Protein AF-A0AAW4I255-F1 (afdb_monomer)

Solvent-accessible surface area (backbone atoms only — not comparable to full-atom values): 3998 Å² total; per-residue (Å²): 134,86,78,74,87,76,57,45,12,76,86,78,63,46,65,71,26,57,96,90,45,64,47,22,82,83,54,40,61,60,35,38,76,67,67,75,46,78,75,79,79,67,89,80,79,84,74,82,73,79,80,78,70,88,81,89,126

Sequence (57 aa):
MSTSPRVVCVCCQVTEVAWYALTCDGCRPTLEAAGLIEPGASDASADQRIQIGPTDI

Secondary structure (DSSP, 8-state):
---PPPP--TTT--S---TT-SS-TTTHHHHHHTTSSPPP--S--S-----------

pLDDT: mean 77.48, std 14.13, range [47.06, 93.12]

Structure (mmCIF, N/CA/C/O backbone):
data_AF-A0AAW4I255-F1
#
_entry.id   AF-A0AAW4I255-F1
#
loop_
_atom_site.group_PDB
_atom_site.id
_atom_site.type_symbol
_atom_site.label_atom_id
_atom_site.label_alt_id
_atom_site.label_comp_id
_atom_site.label_asym_id
_atom_site.label_entity_id
_atom_site.label_seq_id
_atom_site.pdbx_PDB_ins_code
_atom_site.Cartn_x
_atom_site.Cartn_y
_atom_site.Cartn_z
_atom_site.occupancy
_atom_site.B_iso_or_equiv
_atom_site.auth_seq_id
_atom_site.auth_comp_id
_atom_site.auth_asym_id
_atom_site.auth_atom_id
_atom_site.pdbx_PDB_model_num
ATOM 1 N N . MET A 1 1 ? 20.941 -19.505 -12.968 1.00 54.31 1 MET A N 1
ATOM 2 C CA . MET A 1 1 ? 19.514 -19.157 -13.138 1.00 54.31 1 MET A CA 1
ATOM 3 C C . MET A 1 1 ? 19.337 -17.733 -12.650 1.00 54.31 1 MET A C 1
ATOM 5 O O . MET A 1 1 ? 19.619 -17.485 -11.488 1.00 54.31 1 MET A O 1
ATOM 9 N N . SER A 1 2 ? 18.990 -16.799 -13.537 1.00 63.50 2 SER A N 1
ATOM 10 C CA . SER A 1 2 ? 18.701 -15.418 -13.140 1.00 63.50 2 SER A CA 1
ATOM 11 C C . SER A 1 2 ? 17.238 -15.370 -12.710 1.00 63.50 2 SER A C 1
ATOM 13 O O . SER A 1 2 ? 16.347 -15.513 -13.546 1.00 63.50 2 SER A O 1
ATOM 15 N N . THR A 1 3 ? 16.980 -15.296 -11.408 1.00 71.31 3 THR A N 1
ATOM 16 C CA . THR A 1 3 ? 15.618 -15.123 -10.901 1.00 71.31 3 THR A CA 1
ATOM 17 C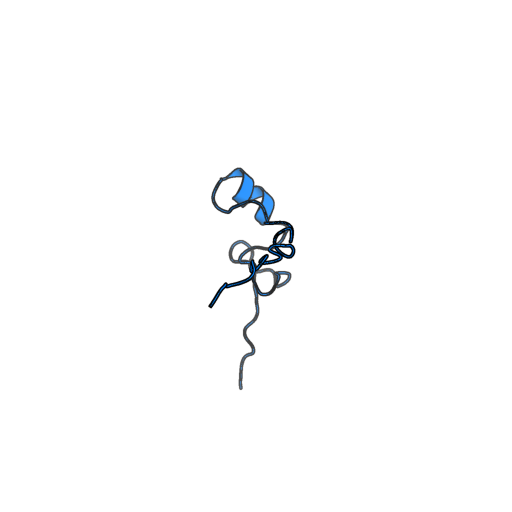 C . THR A 1 3 ? 15.229 -13.678 -11.162 1.00 71.31 3 THR A C 1
ATOM 19 O O . THR A 1 3 ? 15.743 -12.780 -10.499 1.00 71.31 3 THR A O 1
ATOM 22 N N . SER A 1 4 ? 14.359 -13.440 -12.145 1.00 70.00 4 SER A N 1
ATOM 23 C CA . SER A 1 4 ? 13.800 -12.105 -12.351 1.00 70.00 4 SER A CA 1
ATOM 24 C C . SER A 1 4 ? 13.124 -11.638 -11.056 1.00 70.00 4 SER A C 1
ATOM 26 O O . SER A 1 4 ? 12.374 -12.423 -10.460 1.00 70.00 4 SER A O 1
ATOM 28 N N . PRO A 1 5 ? 13.380 -10.400 -10.597 1.00 73.19 5 PRO A N 1
ATOM 29 C CA . PRO A 1 5 ? 12.752 -9.882 -9.391 1.00 73.19 5 PRO A CA 1
ATOM 30 C C . PRO A 1 5 ? 11.233 -9.879 -9.580 1.00 73.19 5 PRO A C 1
ATOM 32 O O . PRO A 1 5 ? 10.719 -9.348 -10.564 1.00 73.19 5 PRO A O 1
ATOM 35 N N . ARG A 1 6 ? 10.516 -10.519 -8.652 1.00 78.44 6 ARG A N 1
ATOM 36 C CA . ARG A 1 6 ? 9.052 -10.472 -8.602 1.00 78.44 6 ARG A CA 1
ATOM 37 C C . ARG A 1 6 ? 8.654 -9.280 -7.748 1.00 78.44 6 ARG A C 1
ATOM 39 O O . ARG A 1 6 ? 9.064 -9.203 -6.592 1.00 78.44 6 ARG A O 1
ATOM 46 N N . VAL A 1 7 ? 7.867 -8.372 -8.312 1.00 85.25 7 VAL A N 1
ATOM 47 C CA . VAL A 1 7 ? 7.257 -7.280 -7.550 1.00 85.25 7 VAL A CA 1
ATOM 48 C C . VAL A 1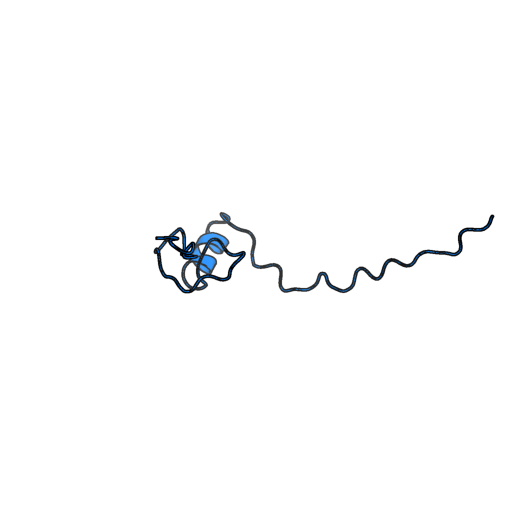 7 ? 6.058 -7.864 -6.803 1.00 85.25 7 VAL A C 1
ATOM 50 O O . VAL A 1 7 ? 5.191 -8.488 -7.413 1.00 85.25 7 VAL A O 1
ATOM 53 N N . VAL A 1 8 ? 6.057 -7.742 -5.477 1.00 91.12 8 VAL A N 1
ATOM 54 C CA . VAL A 1 8 ? 5.013 -8.291 -4.600 1.00 91.12 8 VAL A CA 1
ATOM 55 C C . VAL A 1 8 ? 4.585 -7.263 -3.567 1.00 91.12 8 VAL A C 1
ATOM 57 O O . VAL A 1 8 ? 5.370 -6.406 -3.165 1.00 91.12 8 VAL A O 1
ATOM 60 N N . CYS A 1 9 ? 3.344 -7.376 -3.101 1.00 91.62 9 CYS A N 1
ATOM 61 C CA . CYS A 1 9 ? 2.824 -6.535 -2.031 1.00 91.62 9 CYS A CA 1
ATOM 62 C C . CYS A 1 9 ? 3.536 -6.860 -0.721 1.00 91.62 9 CYS A C 1
ATOM 64 O O . CYS A 1 9 ? 3.545 -8.015 -0.296 1.00 91.62 9 CYS A O 1
ATOM 66 N N . VAL A 1 10 ? 4.060 -5.847 -0.032 1.00 90.06 10 VAL A N 1
ATOM 67 C CA . VAL A 1 10 ? 4.736 -6.044 1.260 1.00 90.06 10 VAL A CA 1
ATOM 68 C C . VAL A 1 10 ? 3.793 -6.570 2.352 1.00 90.06 10 VAL A C 1
ATOM 70 O O . VAL A 1 10 ? 4.232 -7.255 3.269 1.00 90.06 10 VAL A O 1
ATOM 73 N N . CYS A 1 11 ? 2.489 -6.296 2.243 1.00 91.44 11 CYS A N 1
ATOM 74 C CA . CYS A 1 11 ? 1.507 -6.675 3.261 1.00 91.44 11 CYS A CA 1
ATOM 75 C C . CYS A 1 11 ? 0.963 -8.095 3.079 1.00 91.44 11 CYS A C 1
ATOM 77 O O . CYS A 1 11 ? 0.847 -8.836 4.049 1.00 91.44 11 CYS A O 1
ATOM 79 N N . CYS A 1 12 ? 0.603 -8.473 1.850 1.00 93.12 12 CYS A N 1
ATOM 80 C CA . CYS A 1 12 ? -0.104 -9.729 1.571 1.00 93.12 12 CYS A CA 1
ATOM 81 C C . CYS A 1 12 ? 0.588 -10.627 0.534 1.00 93.12 12 CYS A C 1
ATOM 83 O O . CYS A 1 12 ? 0.071 -11.692 0.215 1.00 93.12 12 CYS A O 1
ATOM 85 N N . GLN A 1 13 ? 1.750 -10.217 0.016 1.00 92.44 13 GLN A N 1
ATOM 86 C CA . GLN A 1 13 ? 2.599 -10.982 -0.908 1.00 92.44 13 GLN A CA 1
ATOM 87 C C . GLN A 1 13 ? 1.960 -11.357 -2.258 1.00 92.44 13 GLN A C 1
ATOM 89 O O . GLN A 1 13 ? 2.516 -12.165 -3.002 1.00 92.44 13 GLN A O 1
ATOM 94 N N . VAL A 1 14 ? 0.828 -10.746 -2.623 1.00 92.06 14 VAL A N 1
ATOM 95 C CA . VAL A 1 14 ? 0.258 -10.887 -3.973 1.00 92.06 14 VAL A CA 1
ATOM 96 C C . VAL A 1 14 ? 1.173 -10.243 -5.016 1.00 92.06 14 VAL A C 1
ATOM 98 O O . VAL A 1 14 ? 1.880 -9.280 -4.722 1.00 92.06 14 VAL A O 1
ATOM 101 N N . THR A 1 15 ? 1.153 -10.772 -6.238 1.00 86.19 15 THR A N 1
ATOM 102 C CA . THR A 1 15 ? 1.994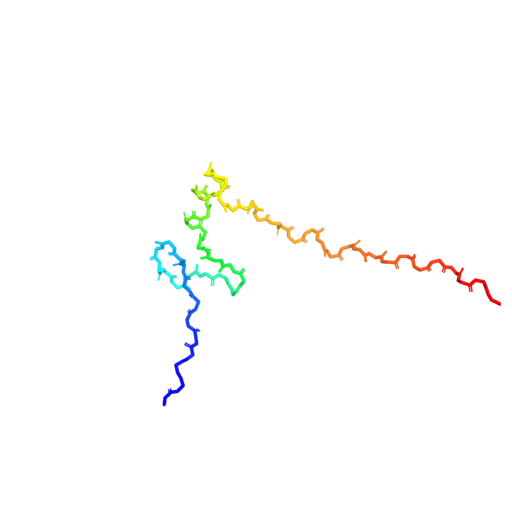 -10.311 -7.362 1.00 86.19 15 THR A CA 1
ATOM 103 C C . THR A 1 15 ? 1.376 -9.160 -8.161 1.00 86.19 15 THR A C 1
ATOM 105 O O . THR A 1 15 ? 2.014 -8.618 -9.058 1.00 86.19 15 THR A O 1
ATOM 108 N N . GLU 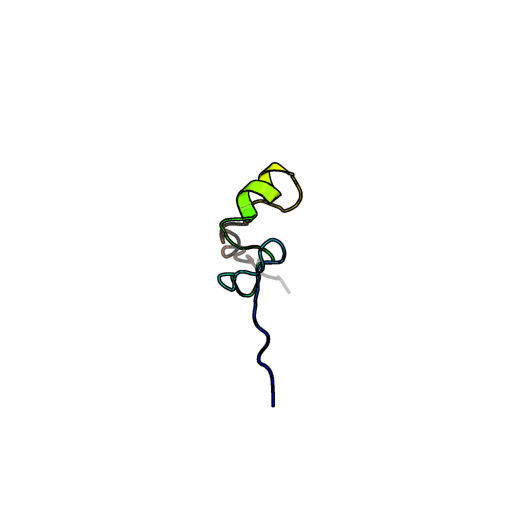A 1 16 ? 0.155 -8.753 -7.821 1.00 81.75 16 GLU A N 1
ATOM 109 C CA . GLU A 1 16 ? -0.572 -7.648 -8.453 1.00 81.75 16 GLU A CA 1
ATOM 110 C C . GLU A 1 16 ? -0.151 -6.304 -7.844 1.00 81.75 16 GLU A C 1
ATOM 112 O O . GLU A 1 16 ? -0.909 -5.652 -7.125 1.00 81.75 16 GLU A O 1
ATOM 117 N N . VAL A 1 17 ? 1.106 -5.917 -8.070 1.00 85.00 17 VAL A N 1
ATOM 118 C CA . VAL A 1 17 ? 1.664 -4.650 -7.584 1.00 85.00 17 VAL A CA 1
ATOM 119 C C . VAL A 1 17 ? 2.373 -3.927 -8.715 1.00 85.00 17 VAL A C 1
ATOM 121 O O . VAL A 1 17 ? 3.203 -4.503 -9.419 1.00 85.00 17 VAL A O 1
ATOM 124 N N . ALA A 1 18 ? 2.037 -2.649 -8.890 1.00 81.62 18 ALA A N 1
ATOM 125 C CA . ALA A 1 18 ? 2.694 -1.797 -9.869 1.00 81.62 18 ALA A CA 1
ATOM 126 C C . ALA A 1 18 ? 4.197 -1.685 -9.569 1.00 81.62 18 ALA A C 1
ATOM 128 O O . ALA A 1 18 ? 4.613 -1.685 -8.415 1.00 81.62 18 ALA A O 1
ATOM 129 N N . TRP A 1 19 ? 5.015 -1.535 -10.611 1.00 75.81 19 TRP A N 1
ATOM 130 C CA . TRP A 1 19 ? 6.483 -1.577 -10.517 1.00 75.81 19 TRP A CA 1
ATOM 131 C C . TRP A 1 19 ? 7.092 -0.597 -9.495 1.00 75.81 19 TRP A C 1
ATOM 133 O O . TRP A 1 19 ? 8.159 -0.856 -8.946 1.00 75.81 19 TRP A O 1
ATOM 143 N N . TYR A 1 20 ? 6.402 0.515 -9.227 1.00 77.94 20 TYR A N 1
ATOM 144 C CA . TYR A 1 20 ? 6.818 1.565 -8.291 1.00 77.94 20 TYR A CA 1
ATOM 145 C C . TYR A 1 20 ? 5.943 1.652 -7.033 1.00 77.94 20 TYR A C 1
ATOM 147 O O . TYR A 1 20 ? 6.048 2.609 -6.270 1.00 77.94 20 TYR A O 1
ATOM 155 N N . ALA A 1 21 ? 5.072 0.669 -6.807 1.00 79.75 21 ALA A N 1
ATOM 156 C CA . ALA A 1 21 ? 4.227 0.590 -5.625 1.00 79.75 21 ALA A CA 1
ATOM 157 C C . ALA A 1 21 ? 4.770 -0.455 -4.640 1.00 79.75 21 ALA A C 1
ATOM 159 O O . ALA A 1 21 ? 5.276 -1.503 -5.028 1.00 79.75 21 ALA A O 1
ATOM 160 N N . LEU A 1 22 ? 4.643 -0.173 -3.341 1.00 84.56 22 LEU A N 1
ATOM 161 C CA . LEU A 1 22 ? 5.004 -1.116 -2.272 1.00 84.56 22 LEU A CA 1
ATOM 162 C C . LEU A 1 22 ? 3.845 -2.054 -1.900 1.00 84.56 22 LEU A C 1
ATOM 164 O O . LEU A 1 22 ? 4.041 -3.085 -1.254 1.00 84.56 22 LEU A O 1
ATOM 168 N N . THR A 1 23 ? 2.619 -1.669 -2.250 1.00 90.81 23 THR A N 1
ATOM 169 C CA . THR A 1 23 ? 1.382 -2.288 -1.770 1.00 90.81 23 THR A CA 1
ATOM 170 C C . THR A 1 23 ? 0.422 -2.481 -2.937 1.00 90.81 23 THR A C 1
ATOM 172 O O . THR A 1 23 ? 0.437 -1.703 -3.889 1.00 90.81 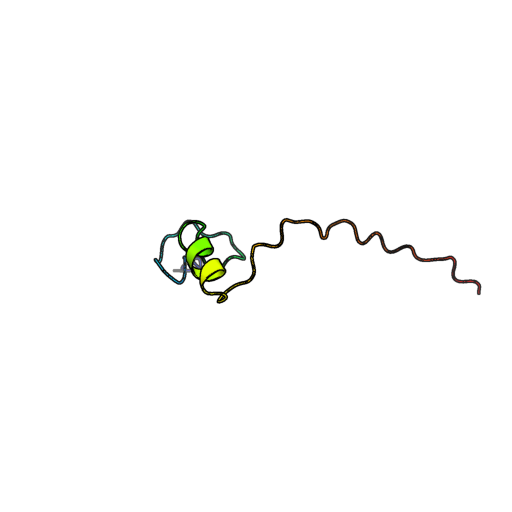23 THR A O 1
ATOM 175 N N . CYS A 1 24 ? -0.384 -3.542 -2.889 1.00 91.50 24 CYS A N 1
ATOM 176 C CA . CYS A 1 24 ? -1.461 -3.747 -3.854 1.00 91.50 24 CYS A CA 1
ATOM 177 C C . CYS A 1 24 ? -2.657 -2.839 -3.540 1.00 91.50 24 CYS A C 1
ATOM 179 O O . CYS A 1 24 ? -2.821 -2.383 -2.402 1.00 91.50 24 CYS A O 1
ATOM 181 N N . ASP A 1 25 ? -3.546 -2.667 -4.517 1.00 89.44 25 ASP A N 1
ATOM 182 C CA . ASP A 1 25 ? -4.743 -1.826 -4.385 1.00 89.44 25 ASP A CA 1
ATOM 183 C C . ASP A 1 25 ? -5.695 -2.288 -3.270 1.00 89.44 25 ASP A C 1
ATOM 185 O O . ASP A 1 25 ? -6.436 -1.482 -2.717 1.00 89.44 25 ASP A O 1
ATOM 189 N N . GLY A 1 26 ? -5.638 -3.566 -2.877 1.00 91.19 26 GLY A N 1
ATOM 190 C CA . GLY A 1 26 ? -6.411 -4.086 -1.746 1.00 91.19 26 GLY A CA 1
ATOM 191 C C . GLY A 1 26 ? -5.875 -3.664 -0.372 1.00 91.19 26 GLY A C 1
ATOM 192 O O . GLY A 1 26 ? -6.657 -3.417 0.541 1.00 91.19 26 GLY A O 1
ATOM 193 N N . CYS A 1 27 ? -4.552 -3.568 -0.203 1.00 92.31 27 CYS A N 1
ATOM 194 C CA . CYS A 1 27 ? -3.933 -3.194 1.079 1.00 92.31 27 CYS A CA 1
ATOM 195 C C . CYS A 1 27 ? -3.779 -1.681 1.242 1.00 92.31 27 CYS A C 1
ATOM 197 O O . CYS A 1 27 ? -3.785 -1.168 2.362 1.00 92.31 27 CYS A O 1
ATOM 199 N N . ARG A 1 28 ? -3.650 -0.972 0.121 1.00 90.56 28 ARG A N 1
ATOM 200 C CA . ARG A 1 28 ? -3.492 0.476 0.055 1.00 90.56 28 ARG A CA 1
ATOM 201 C C . ARG A 1 28 ? -4.508 1.272 0.896 1.00 90.56 28 ARG A C 1
ATOM 203 O O . ARG A 1 28 ? -4.045 2.040 1.736 1.00 90.56 28 ARG A O 1
ATOM 210 N N . PRO A 1 29 ? -5.839 1.084 0.783 1.00 91.00 29 PRO A N 1
ATOM 211 C CA . PRO A 1 29 ? -6.806 1.907 1.518 1.00 91.00 29 PRO A CA 1
ATOM 212 C C . PRO A 1 29 ? -6.679 1.766 3.039 1.00 91.00 29 PRO A C 1
ATOM 214 O O . PRO A 1 29 ? -6.871 2.732 3.773 1.00 91.00 29 PRO A O 1
ATOM 217 N N . THR A 1 30 ? -6.318 0.581 3.536 1.00 92.62 30 THR A N 1
ATOM 218 C CA . THR A 1 30 ? -6.089 0.368 4.972 1.00 92.62 30 THR A CA 1
ATOM 219 C C . THR A 1 30 ? -4.851 1.115 5.460 1.00 92.62 30 THR A C 1
ATOM 221 O O . THR A 1 30 ? -4.864 1.675 6.553 1.00 92.62 30 THR A O 1
ATOM 224 N N . LEU A 1 31 ? -3.788 1.148 4.656 1.00 90.81 31 LEU A N 1
ATOM 225 C CA . LEU A 1 31 ? -2.556 1.861 4.991 1.00 90.81 31 LEU A CA 1
ATOM 226 C C . LEU A 1 31 ? -2.724 3.380 4.896 1.00 90.81 31 LEU A C 1
ATOM 228 O O . LEU A 1 31 ? -2.196 4.093 5.746 1.00 90.81 31 LEU A O 1
ATOM 232 N N . GLU A 1 32 ? -3.484 3.864 3.912 1.00 91.56 32 GLU A N 1
ATOM 233 C CA . GLU A 1 32 ? -3.872 5.275 3.797 1.00 91.56 32 GLU A CA 1
ATOM 234 C C . GLU A 1 32 ? -4.718 5.703 5.007 1.00 91.56 32 GLU A C 1
ATOM 236 O O . GLU A 1 32 ? -4.412 6.705 5.649 1.00 91.56 32 GLU A O 1
ATOM 241 N N . ALA A 1 33 ? -5.716 4.902 5.402 1.00 90.69 33 ALA A N 1
ATOM 242 C CA . ALA A 1 33 ? -6.537 5.165 6.588 1.00 90.69 33 ALA A CA 1
ATOM 243 C C . ALA A 1 33 ? -5.733 5.139 7.901 1.00 90.69 33 ALA A C 1
ATOM 245 O O . ALA A 1 33 ? -6.069 5.845 8.850 1.00 90.69 33 ALA A O 1
ATOM 246 N N . ALA A 1 34 ? -4.664 4.340 7.955 1.00 92.69 34 ALA A N 1
ATOM 247 C CA . ALA A 1 34 ? -3.731 4.301 9.076 1.00 92.69 34 ALA A CA 1
ATOM 248 C C . ALA A 1 34 ? -2.693 5.442 9.053 1.00 92.69 34 ALA A C 1
ATOM 250 O O . ALA A 1 34 ? -1.909 5.558 9.994 1.00 92.69 34 ALA A O 1
ATOM 251 N N . GLY A 1 35 ? -2.653 6.261 7.994 1.00 90.62 35 GLY A N 1
ATOM 252 C CA . GLY A 1 35 ? -1.657 7.321 7.817 1.00 90.62 35 GLY A CA 1
ATOM 253 C C . GLY A 1 35 ? -0.232 6.803 7.594 1.00 90.62 35 GLY A C 1
ATOM 254 O O . GLY A 1 35 ? 0.728 7.516 7.872 1.00 90.62 35 GLY A O 1
ATOM 255 N N . LEU A 1 36 ? -0.078 5.555 7.136 1.00 89.19 36 LEU A N 1
ATOM 256 C CA . LEU A 1 36 ? 1.224 4.910 6.924 1.00 89.19 36 LEU A CA 1
ATOM 257 C C . LEU A 1 36 ? 1.822 5.205 5.546 1.00 89.19 36 LEU A C 1
ATOM 259 O O . LEU A 1 36 ? 3.032 5.089 5.366 1.00 89.19 36 LEU A O 1
ATOM 263 N N . ILE A 1 37 ? 0.978 5.552 4.575 1.00 86.50 37 ILE A N 1
ATOM 264 C CA . ILE A 1 37 ? 1.372 5.934 3.219 1.00 86.50 37 ILE A CA 1
ATOM 265 C C . ILE A 1 37 ? 0.540 7.128 2.767 1.00 86.50 37 ILE A C 1
ATOM 267 O O . ILE A 1 37 ? -0.593 7.307 3.218 1.00 86.50 37 ILE A O 1
ATOM 271 N N . GLU A 1 38 ? 1.093 7.921 1.855 1.00 82.75 38 GLU A N 1
ATOM 272 C CA . GLU A 1 38 ? 0.330 8.997 1.235 1.00 82.75 38 GLU A CA 1
ATOM 273 C C . GLU A 1 38 ? -0.679 8.442 0.220 1.00 82.75 38 GLU A C 1
ATOM 275 O O . GLU A 1 38 ? -0.373 7.473 -0.495 1.00 82.75 38 GLU A O 1
ATOM 280 N N . PRO A 1 39 ? -1.874 9.056 0.128 1.00 73.56 39 PRO A N 1
ATOM 281 C CA . PRO A 1 39 ? -2.811 8.748 -0.933 1.00 73.56 39 PRO A CA 1
ATOM 282 C C . PRO A 1 39 ? -2.133 8.964 -2.278 1.00 73.56 39 PRO A C 1
ATOM 284 O O . PRO A 1 39 ? -1.350 9.897 -2.457 1.00 7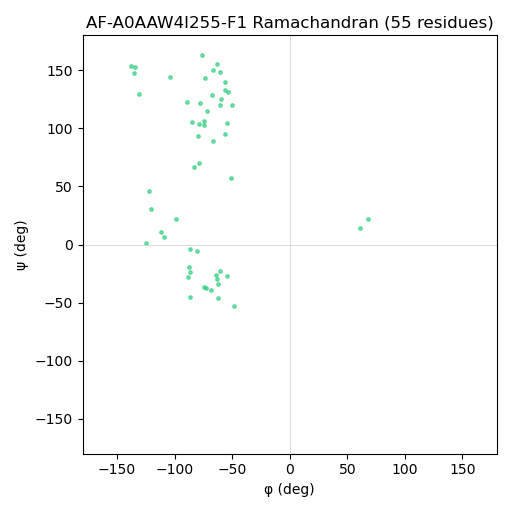3.56 39 PRO A O 1
ATOM 287 N N . GLY A 1 40 ? -2.401 8.067 -3.222 1.00 69.38 40 GLY A N 1
ATOM 288 C CA . GLY A 1 40 ? -1.735 8.101 -4.518 1.00 69.38 40 GLY A CA 1
ATOM 289 C C . GLY A 1 40 ? -1.790 9.464 -5.159 1.00 69.38 40 GLY A C 1
ATOM 290 O O . GLY A 1 40 ? -2.879 9.954 -5.453 1.00 69.38 40 GLY A O 1
ATOM 291 N N . ALA A 1 41 ? -0.609 10.028 -5.415 1.00 58.03 41 ALA A N 1
ATOM 292 C CA . ALA A 1 41 ? -0.453 11.098 -6.374 1.00 58.03 41 ALA A CA 1
ATOM 293 C C . ALA A 1 41 ? -1.005 10.571 -7.703 1.00 58.03 41 ALA A C 1
ATOM 295 O O . ALA A 1 41 ? -0.339 9.841 -8.432 1.00 58.03 41 ALA A O 1
ATOM 296 N N . SER A 1 42 ? -2.273 10.878 -7.974 1.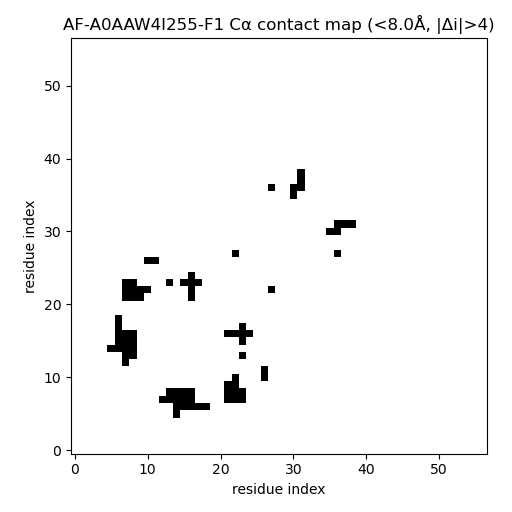00 52.00 42 SER A N 1
ATOM 297 C CA . SER A 1 42 ? -2.797 10.838 -9.330 1.00 52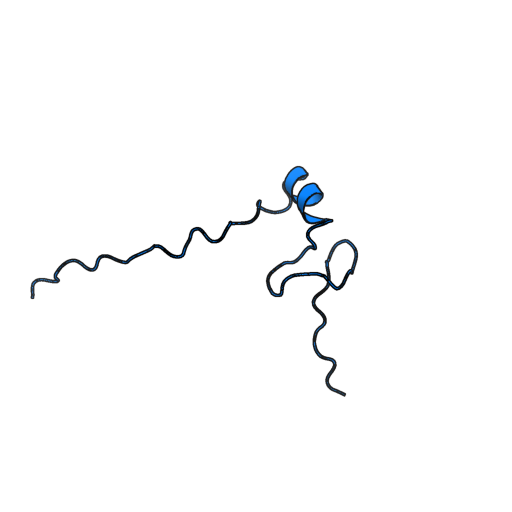.00 42 SER A CA 1
ATOM 298 C C . SER A 1 42 ? -1.850 11.706 -10.147 1.00 52.00 42 SER A C 1
ATOM 300 O O . SER A 1 42 ? -1.507 12.785 -9.672 1.00 52.00 42 SER A O 1
ATOM 302 N N . ASP A 1 43 ? -1.391 11.204 -11.290 1.00 51.06 43 ASP A N 1
ATOM 303 C CA . ASP A 1 43 ? -0.409 11.759 -12.238 1.00 51.06 43 ASP A CA 1
ATOM 304 C C . ASP A 1 43 ? -0.695 13.218 -12.693 1.00 51.06 43 ASP A C 1
ATOM 306 O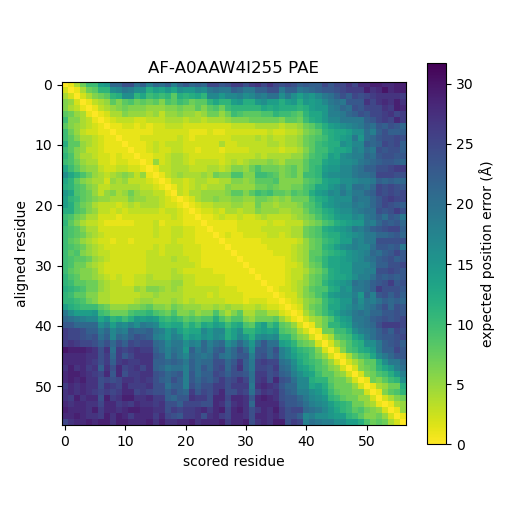 O . ASP A 1 43 ? -0.850 13.534 -13.868 1.00 51.06 43 ASP A O 1
ATOM 310 N N . ALA A 1 44 ? -0.791 14.158 -11.758 1.00 47.06 44 ALA A N 1
ATOM 311 C CA . ALA A 1 44 ? -1.089 15.570 -11.967 1.00 47.06 44 ALA A CA 1
ATOM 312 C C . ALA A 1 44 ? 0.194 16.415 -11.961 1.00 47.06 44 ALA A C 1
ATOM 314 O O . ALA A 1 44 ? 0.154 17.616 -11.713 1.00 47.06 44 ALA A O 1
ATOM 315 N N . SER A 1 45 ? 1.346 15.790 -12.224 1.00 47.94 45 SER A N 1
ATOM 316 C CA . SER A 1 45 ? 2.646 16.461 -12.290 1.00 47.94 45 SER A CA 1
ATOM 317 C C . SER A 1 45 ? 3.315 16.244 -13.650 1.00 47.94 45 SER A C 1
ATOM 319 O O . SER A 1 45 ? 4.492 15.915 -13.739 1.00 47.94 45 SER A O 1
ATOM 321 N N . ALA A 1 46 ? 2.548 16.417 -14.730 1.00 50.56 46 ALA A N 1
ATOM 322 C CA . ALA A 1 46 ? 3.071 16.489 -16.098 1.00 50.56 46 ALA A CA 1
ATOM 323 C C . ALA A 1 46 ? 2.978 17.903 -16.712 1.00 50.56 46 ALA A C 1
ATOM 325 O O . ALA A 1 46 ? 3.302 18.071 -17.883 1.00 50.56 46 ALA A O 1
ATOM 326 N N . ASP A 1 47 ? 2.578 18.926 -15.941 1.00 52.84 47 ASP A N 1
ATOM 327 C CA . ASP A 1 47 ? 2.392 20.301 -16.447 1.00 52.84 47 ASP A CA 1
ATOM 328 C C . ASP A 1 47 ? 3.275 21.350 -15.742 1.00 52.84 47 ASP A C 1
ATOM 330 O O . ASP A 1 47 ? 2.935 22.525 -15.647 1.00 52.84 47 ASP A O 1
ATOM 334 N N . GLN A 1 48 ? 4.469 20.977 -15.264 1.00 58.97 48 GLN A N 1
ATOM 335 C CA . GLN A 1 48 ? 5.505 21.989 -15.003 1.00 58.97 48 GLN A CA 1
ATOM 336 C C . GLN A 1 48 ? 6.159 22.389 -16.329 1.00 58.97 48 GLN A C 1
ATOM 338 O O . GLN A 1 48 ? 7.311 22.071 -16.622 1.00 58.97 48 GLN A O 1
ATOM 343 N N . ARG A 1 49 ? 5.392 23.098 -17.163 1.00 63.59 49 ARG A N 1
ATOM 344 C CA . ARG A 1 49 ? 5.889 23.805 -18.342 1.00 63.59 49 ARG A CA 1
ATOM 345 C C . ARG A 1 49 ? 6.781 24.947 -17.858 1.00 63.59 49 ARG A C 1
ATOM 347 O O . ARG A 1 49 ? 6.307 26.052 -17.616 1.00 63.59 49 ARG A O 1
ATOM 354 N N . ILE A 1 50 ? 8.069 24.664 -17.682 1.00 66.38 50 ILE A N 1
ATOM 355 C CA . ILE A 1 50 ? 9.091 25.650 -17.314 1.00 66.38 50 ILE A CA 1
ATOM 356 C C . ILE A 1 50 ? 9.043 26.791 -18.345 1.00 66.38 50 ILE A C 1
ATOM 358 O O . ILE A 1 50 ? 9.475 26.632 -19.486 1.00 66.38 50 ILE A O 1
ATOM 362 N N . GLN A 1 51 ? 8.478 27.939 -17.964 1.00 64.38 51 GLN A N 1
ATOM 363 C CA . GLN A 1 51 ? 8.524 29.162 -18.762 1.00 64.38 51 GLN A CA 1
ATOM 364 C C . GLN A 1 51 ? 9.888 29.816 -18.546 1.00 64.38 51 GLN A C 1
ATOM 366 O O . GLN A 1 51 ? 10.093 30.564 -17.593 1.00 64.38 51 GLN A O 1
ATOM 371 N N . ILE A 1 52 ? 10.841 29.503 -19.421 1.00 72.38 52 ILE A N 1
ATOM 372 C CA . ILE A 1 52 ? 12.132 30.189 -19.460 1.00 72.38 52 ILE A CA 1
ATOM 373 C C . ILE A 1 52 ? 11.877 31.568 -20.086 1.00 72.38 52 ILE A C 1
ATOM 375 O O . ILE A 1 52 ? 11.643 31.673 -21.290 1.00 72.38 52 ILE A O 1
ATOM 379 N N . GLY A 1 53 ? 11.832 32.616 -19.260 1.00 75.12 53 GLY A N 1
ATOM 380 C CA . GLY A 1 53 ? 11.769 34.000 -19.740 1.00 75.12 53 GLY A CA 1
ATOM 381 C C . GLY A 1 53 ? 13.027 34.368 -20.541 1.00 75.12 53 GLY A C 1
ATOM 382 O O . GLY A 1 53 ? 14.073 33.741 -20.342 1.00 75.12 53 GLY A O 1
ATOM 383 N N . PRO A 1 54 ? 12.955 35.350 -21.460 1.00 73.94 54 PRO A N 1
ATOM 384 C CA . PRO A 1 54 ? 14.100 35.723 -22.282 1.00 73.94 54 PRO A CA 1
ATOM 385 C C . PRO A 1 54 ? 15.245 36.192 -21.380 1.00 73.94 54 PRO A C 1
ATOM 387 O O . PRO A 1 54 ? 15.094 37.127 -20.597 1.00 73.94 54 PRO A O 1
ATOM 390 N N . THR A 1 55 ? 16.379 35.499 -21.463 1.00 73.31 55 THR A N 1
ATOM 391 C CA . THR A 1 55 ? 17.624 35.936 -20.830 1.00 73.31 55 THR A CA 1
ATOM 392 C C . THR A 1 55 ? 18.223 37.011 -21.726 1.00 73.31 55 THR A C 1
ATOM 394 O O . THR A 1 55 ? 18.719 36.701 -22.806 1.00 73.31 55 THR A O 1
ATOM 397 N N . ASP A 1 56 ? 18.093 38.266 -21.305 1.00 67.62 56 ASP A N 1
ATOM 398 C CA . ASP A 1 56 ? 18.730 39.427 -21.927 1.00 67.62 56 ASP A CA 1
ATOM 399 C C . ASP A 1 56 ? 20.242 39.370 -21.622 1.00 67.62 56 ASP A C 1
ATOM 401 O O . ASP A 1 56 ? 20.637 39.387 -20.451 1.00 67.62 56 ASP A O 1
ATOM 405 N N . ILE A 1 57 ? 21.069 39.203 -22.662 1.00 63.75 57 ILE A N 1
ATOM 406 C CA . ILE A 1 57 ? 22.539 39.317 -22.643 1.00 63.75 57 ILE A CA 1
ATOM 407 C C . ILE A 1 57 ? 23.004 40.204 -23.794 1.00 63.75 57 ILE A C 1
ATOM 409 O O . ILE A 1 57 ? 22.411 40.093 -24.892 1.00 63.75 57 ILE A O 1
#

Foldseek 3Di:
DDDDDQQAAPPPRDSQADPPGNHHPVCVVVCVVVVNDPDDPPPPPPPPPPPDDDDDD

Mean predicted aligned error: 11.95 Å

Radius of gyration: 18.71 Å; Cα contacts (8 Å, |Δi|>4): 40; chains: 1; bounding box: 29×59×32 Å

Nearest PDB structures (foldseek):
  8p6p-assembly1_M  TM=6.243E-01  e=5.746E-01  Mycoplasmoides pneumoniae M129
  5ot7-assembly1_M  TM=5.833E-01  e=6.720E-01  Thermus thermophilus HB8
  8qbt-assembly1_v  TM=6.376E-01  e=3.767E+00  Escherichia coli BW25113
  6yss-assembly1_n  TM=6.317E-01  e=6.519E+00  Escherichia coli
  8am9-assembly1_O  TM=6.332E-01  e=7.051E+00  Escherichia coli BW25113